Protein AF-A0A328S866-F1 (afdb_monomer_lite)

Sequence (93 aa):
MAPYEDFKELYHQRWSVETEFDRLKNIHEIENFSGRKKICIEQDFYAKILTYNMTMALKQDGERFMTRLISKNKTRRYQINTSTALSLFKDIL

Radius of gyration: 17.66 Å; chains: 1; bounding box: 32×43×47 Å

Foldseek 3Di:
DPDPVVVVVVVVVVVVVVVVVCCCCPLLVLVDFPDDDPVSNVVSNVVSVVLLVVLVVVQVVVQVVCCVVVVPDDPDRDGDDSSVSSVVSVVVD

Structure (mmCIF, N/CA/C/O backbone):
data_AF-A0A328S866-F1
#
_entry.id   AF-A0A328S866-F1
#
loop_
_atom_site.group_PDB
_atom_site.id
_atom_site.type_symbol
_atom_site.label_atom_id
_atom_site.label_alt_id
_atom_site.label_comp_id
_atom_site.label_asym_id
_atom_site.label_entity_id
_atom_site.label_seq_id
_atom_site.pdbx_PDB_ins_code
_atom_site.Cartn_x
_atom_site.Cartn_y
_atom_site.Cartn_z
_atom_site.occupancy
_atom_site.B_iso_or_equiv
_atom_site.auth_seq_id
_atom_site.auth_comp_id
_atom_site.auth_asym_id
_atom_site.auth_atom_id
_atom_site.pdbx_PDB_model_num
ATOM 1 N N . MET A 1 1 ? -12.653 -27.551 -23.811 1.00 55.00 1 MET A N 1
ATOM 2 C CA . MET A 1 1 ? -11.720 -27.746 -22.682 1.00 55.00 1 MET A CA 1
ATOM 3 C C . MET A 1 1 ? -10.912 -26.468 -22.600 1.00 55.00 1 MET A C 1
ATOM 5 O O . MET A 1 1 ? -10.233 -26.181 -23.575 1.00 55.00 1 MET A O 1
ATOM 9 N N . ALA A 1 2 ? -11.107 -25.640 -21.568 1.00 58.66 2 ALA A N 1
ATOM 10 C CA . ALA A 1 2 ? -10.363 -24.383 -21.458 1.00 58.66 2 ALA A CA 1
ATOM 11 C C . ALA A 1 2 ? -8.860 -24.727 -21.428 1.00 58.66 2 ALA A C 1
ATOM 13 O O . ALA A 1 2 ? -8.454 -25.533 -20.582 1.00 58.66 2 ALA A O 1
ATOM 14 N N . PRO A 1 3 ? -8.075 -24.277 -22.421 1.00 82.00 3 PRO A N 1
ATOM 15 C CA . PRO A 1 3 ? -6.689 -24.681 -22.567 1.00 82.00 3 PRO A CA 1
ATOM 16 C C . PRO A 1 3 ? -5.891 -24.187 -21.360 1.00 82.00 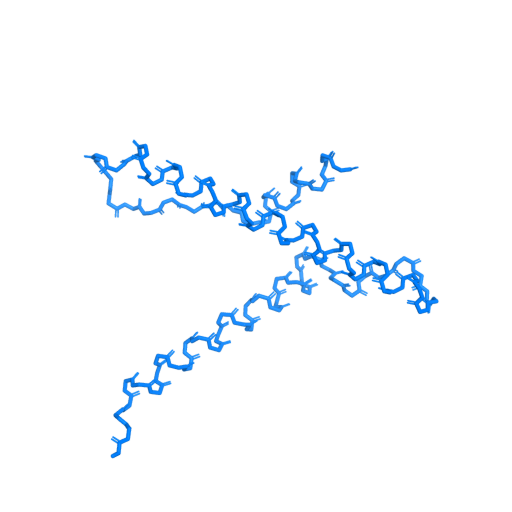3 PRO A C 1
ATOM 18 O O . PRO A 1 3 ? -6.113 -23.098 -20.849 1.00 82.00 3 PRO A O 1
ATOM 21 N N . TYR A 1 4 ? -4.969 -25.019 -20.889 1.00 82.12 4 TYR A N 1
ATOM 22 C CA . TYR A 1 4 ? -4.098 -24.793 -19.731 1.00 82.12 4 TYR A CA 1
ATOM 23 C C . TYR A 1 4 ? -3.532 -23.360 -19.600 1.00 82.12 4 TYR A C 1
ATOM 25 O O . TYR A 1 4 ? -3.402 -22.854 -18.484 1.00 82.12 4 TYR A O 1
ATOM 33 N N . GLU A 1 5 ? -3.242 -22.694 -20.720 1.00 84.94 5 GLU A N 1
ATOM 34 C CA . GLU A 1 5 ? -2.739 -21.316 -20.741 1.00 84.94 5 GLU A CA 1
ATOM 35 C C . GLU A 1 5 ? -3.740 -20.289 -20.180 1.00 84.94 5 GLU A C 1
ATOM 37 O O . GLU A 1 5 ? -3.331 -19.412 -19.420 1.00 84.94 5 GLU A O 1
ATOM 42 N N . ASP A 1 6 ? -5.045 -20.445 -20.428 1.00 86.00 6 ASP A N 1
ATOM 43 C CA . ASP A 1 6 ? -6.073 -19.534 -19.900 1.00 86.00 6 ASP A CA 1
ATOM 44 C C . ASP A 1 6 ? -6.134 -19.614 -18.364 1.00 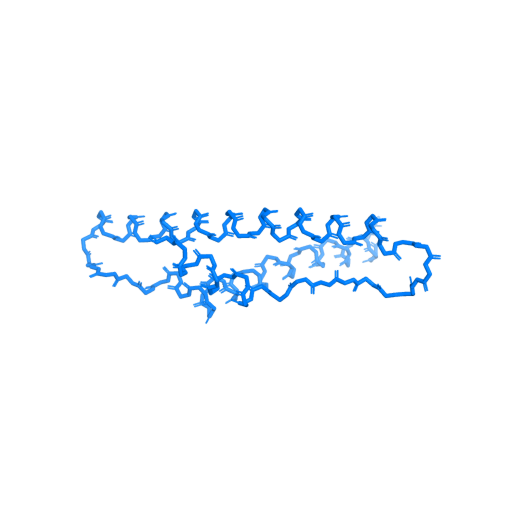86.00 6 ASP A C 1
ATOM 46 O O . ASP A 1 6 ? -6.221 -18.605 -17.662 1.00 86.00 6 ASP A O 1
ATOM 50 N N . PHE A 1 7 ? -6.023 -20.826 -17.809 1.00 87.75 7 PHE A N 1
ATOM 51 C CA . PHE A 1 7 ? -5.981 -21.026 -16.357 1.00 87.75 7 PHE A CA 1
ATOM 52 C C . PHE A 1 7 ? -4.705 -20.476 -15.726 1.00 87.75 7 PHE A C 1
ATOM 54 O O . PHE A 1 7 ? -4.741 -19.966 -14.606 1.00 87.75 7 PHE A O 1
ATOM 61 N N . LYS A 1 8 ? -3.578 -20.569 -16.432 1.00 87.00 8 LYS A N 1
ATOM 62 C CA . LYS A 1 8 ? -2.298 -20.030 -15.975 1.00 87.00 8 LYS A CA 1
ATOM 63 C C . LYS A 1 8 ? -2.333 -18.506 -15.901 1.00 87.00 8 LYS A C 1
ATOM 65 O O . LYS A 1 8 ? -1.873 -17.944 -14.907 1.00 87.00 8 LYS A O 1
ATOM 70 N N . GLU A 1 9 ? -2.909 -17.845 -16.903 1.00 87.62 9 GLU A N 1
ATOM 71 C CA . GLU A 1 9 ? -3.076 -16.390 -16.900 1.00 87.62 9 GLU A CA 1
ATOM 72 C C . GLU A 1 9 ? -4.023 -15.934 -15.782 1.00 87.62 9 GLU A C 1
ATOM 74 O O . GLU A 1 9 ? -3.678 -15.045 -14.999 1.00 87.62 9 GLU A O 1
ATOM 79 N N . LEU A 1 10 ? -5.168 -16.605 -15.622 1.00 87.00 10 LEU A N 1
ATOM 80 C CA . LEU A 1 10 ? -6.107 -16.330 -14.529 1.00 87.00 10 LEU A CA 1
ATOM 81 C C . LEU A 1 10 ? -5.463 -16.521 -13.148 1.00 87.00 10 LEU A C 1
ATOM 83 O O . LEU A 1 10 ? -5.635 -15.690 -12.255 1.00 87.00 10 LEU A O 1
ATOM 87 N N . TYR A 1 11 ? -4.678 -17.585 -12.963 1.00 86.38 11 TYR A N 1
ATOM 88 C CA . TYR A 1 11 ? -3.964 -17.817 -11.709 1.00 86.38 11 TYR A CA 1
ATOM 89 C C . TYR A 1 11 ? -2.904 -16.740 -11.441 1.00 86.38 11 TYR A C 1
ATOM 91 O O . TYR A 1 11 ? -2.709 -16.331 -10.295 1.00 86.38 11 TYR A O 1
ATOM 99 N N . HIS A 1 12 ? -2.251 -16.228 -12.487 1.00 86.75 12 HIS A N 1
ATOM 100 C CA . HIS A 1 12 ? -1.281 -15.146 -12.351 1.00 86.75 12 HIS A CA 1
ATOM 101 C C . HIS A 1 12 ? -1.921 -13.848 -11.831 1.00 86.75 12 HIS A C 1
ATOM 103 O O . HIS A 1 12 ? -1.325 -13.172 -10.995 1.00 86.75 12 HIS A O 1
ATOM 109 N N . GLN A 1 13 ? -3.157 -13.531 -12.233 1.00 86.62 13 GLN A N 1
ATOM 110 C CA . GLN A 1 13 ? -3.884 -12.367 -11.700 1.00 86.62 13 GLN A CA 1
ATOM 111 C C . GLN A 1 13 ? -4.164 -12.491 -10.193 1.00 86.62 13 GLN A C 1
ATOM 113 O O . GLN A 1 13 ? -4.117 -11.500 -9.462 1.00 86.62 13 GLN A O 1
ATOM 118 N N . ARG A 1 14 ? -4.399 -13.715 -9.702 1.00 89.38 14 ARG A N 1
ATOM 119 C CA . ARG A 1 14 ? -4.595 -13.996 -8.271 1.00 89.38 14 ARG A CA 1
ATOM 120 C C . ARG A 1 14 ? -3.340 -13.698 -7.449 1.00 89.38 14 ARG A C 1
ATOM 122 O O . ARG A 1 14 ? -3.445 -13.168 -6.348 1.00 89.38 14 ARG A O 1
ATOM 129 N N . TRP A 1 15 ? -2.163 -14.007 -7.992 1.00 89.56 15 TRP A N 1
ATOM 130 C CA . TRP A 1 15 ? -0.885 -13.762 -7.319 1.00 89.56 15 TRP A CA 1
ATOM 131 C C . TRP A 1 15 ? -0.669 -12.278 -7.023 1.00 89.56 15 TRP A C 1
ATOM 133 O O . TRP A 1 15 ? -0.213 -11.924 -5.939 1.00 89.56 15 TRP A O 1
ATOM 143 N N . SER A 1 16 ? -1.059 -11.397 -7.952 1.00 84.19 16 SER A N 1
ATOM 144 C CA . SER A 1 16 ? -0.983 -9.951 -7.731 1.00 84.19 16 SER A CA 1
ATOM 145 C C . SER A 1 16 ? -1.759 -9.531 -6.479 1.00 84.19 16 SER A C 1
ATOM 147 O O . SER A 1 16 ? -1.245 -8.757 -5.676 1.00 84.19 16 SER A O 1
ATOM 149 N N . VAL A 1 17 ? -2.945 -10.103 -6.256 1.00 88.12 17 VAL A N 1
ATOM 150 C CA . VAL A 1 17 ? -3.761 -9.836 -5.061 1.00 88.12 17 VAL A CA 1
ATOM 151 C C . VAL A 1 17 ? -3.042 -10.280 -3.785 1.00 88.12 17 VAL A C 1
ATOM 153 O O . VAL A 1 17 ? -2.978 -9.514 -2.826 1.00 88.12 17 VAL A O 1
ATOM 156 N N . GLU A 1 18 ? -2.456 -11.480 -3.771 1.00 89.88 18 GLU A N 1
ATOM 157 C CA . GLU A 1 18 ? -1.697 -11.980 -2.614 1.00 89.88 18 GLU A CA 1
ATOM 158 C C . GLU A 1 18 ? -0.505 -11.082 -2.282 1.00 89.88 18 GLU A C 1
ATOM 160 O O . GLU A 1 18 ? -0.319 -10.701 -1.126 1.00 89.88 18 GLU A O 1
ATOM 165 N N . THR A 1 19 ? 0.269 -10.686 -3.295 1.00 89.12 19 THR A N 1
ATOM 166 C CA . THR A 1 19 ? 1.428 -9.811 -3.092 1.00 89.12 19 THR A CA 1
ATOM 167 C C . THR A 1 19 ? 1.044 -8.419 -2.601 1.00 89.12 19 THR A C 1
ATOM 169 O O . THR A 1 19 ? 1.807 -7.810 -1.853 1.00 89.12 19 THR A O 1
ATOM 172 N N . GLU A 1 20 ? -0.132 -7.904 -2.970 1.00 88.94 20 GLU A N 1
ATOM 173 C CA . GLU A 1 20 ? -0.595 -6.618 -2.445 1.00 88.94 20 GLU A CA 1
ATOM 174 C C . GLU A 1 20 ? -1.123 -6.728 -1.014 1.00 88.94 20 GLU A C 1
ATOM 176 O O . GLU A 1 20 ? -0.854 -5.844 -0.201 1.00 88.94 20 GLU A O 1
ATOM 181 N N . PHE A 1 21 ? -1.788 -7.829 -0.650 1.00 91.06 21 PHE A N 1
ATOM 182 C CA . PHE A 1 21 ? -2.130 -8.078 0.753 1.00 91.06 21 PHE A CA 1
ATOM 183 C C . PHE A 1 21 ? -0.887 -8.216 1.633 1.00 91.06 21 PHE A C 1
ATOM 185 O O . PHE A 1 21 ? -0.863 -7.659 2.730 1.00 91.06 21 PHE A O 1
ATOM 192 N N . ASP A 1 22 ? 0.150 -8.899 1.147 1.00 91.25 22 ASP A N 1
ATOM 193 C CA . ASP A 1 22 ? 1.442 -8.986 1.830 1.00 91.25 22 ASP A CA 1
ATOM 194 C C . ASP A 1 22 ? 2.036 -7.591 2.079 1.00 91.25 22 ASP A C 1
ATOM 196 O O . ASP A 1 22 ? 2.388 -7.254 3.208 1.00 91.25 22 ASP A O 1
ATOM 200 N N . ARG A 1 23 ? 2.034 -6.716 1.067 1.00 88.56 23 ARG A N 1
ATOM 201 C CA . ARG A 1 23 ? 2.496 -5.325 1.209 1.00 88.56 23 ARG A CA 1
ATOM 202 C C . ARG A 1 23 ? 1.657 -4.522 2.199 1.00 88.56 23 ARG A C 1
ATOM 204 O O . ARG A 1 23 ? 2.220 -3.823 3.041 1.00 88.56 23 ARG A O 1
ATOM 211 N N . LEU A 1 24 ? 0.329 -4.609 2.125 1.00 91.62 24 LEU A N 1
ATOM 212 C CA . LEU A 1 24 ? -0.562 -3.893 3.042 1.00 91.62 24 LEU A CA 1
ATOM 213 C C . LEU A 1 24 ? -0.342 -4.321 4.497 1.00 91.62 24 LEU A C 1
ATOM 215 O O . LEU A 1 24 ? -0.370 -3.477 5.391 1.00 91.62 24 LEU A O 1
ATOM 219 N N . LYS A 1 25 ? -0.090 -5.609 4.739 1.00 92.38 25 LYS A N 1
ATOM 220 C CA . LYS A 1 25 ? 0.148 -6.133 6.087 1.00 92.38 25 LYS A CA 1
ATOM 221 C C . LYS A 1 25 ? 1.562 -5.865 6.587 1.00 92.38 25 LYS A C 1
ATOM 223 O O . LYS A 1 25 ? 1.709 -5.384 7.701 1.00 92.38 25 LYS A O 1
ATOM 228 N N . ASN A 1 26 ? 2.581 -6.126 5.772 1.00 89.94 26 ASN A N 1
ATOM 229 C CA . ASN A 1 26 ? 3.972 -6.162 6.230 1.00 89.94 26 ASN A CA 1
ATOM 230 C C . ASN A 1 26 ? 4.746 -4.862 5.984 1.00 89.94 26 ASN A C 1
ATOM 232 O O . ASN A 1 26 ? 5.682 -4.56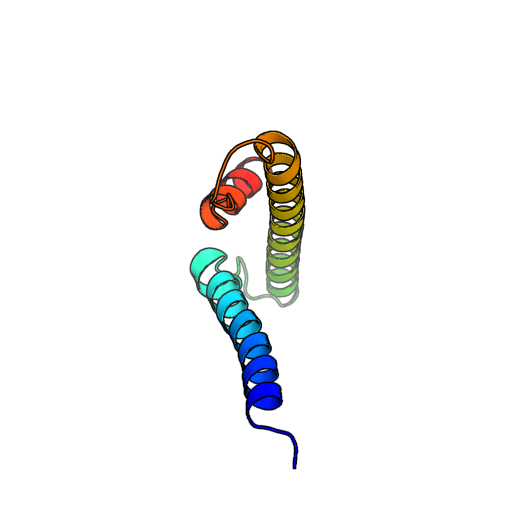8 6.717 1.00 89.94 26 ASN A O 1
ATOM 236 N N . ILE A 1 27 ? 4.375 -4.071 4.974 1.00 84.88 27 ILE A N 1
ATOM 237 C CA . ILE A 1 27 ? 5.014 -2.770 4.699 1.00 84.88 27 ILE A CA 1
ATOM 238 C C . ILE A 1 27 ? 4.159 -1.631 5.251 1.00 84.88 27 ILE A C 1
ATOM 240 O O . ILE A 1 27 ? 4.678 -0.673 5.820 1.00 84.88 27 ILE A O 1
ATOM 244 N N . HIS A 1 28 ? 2.840 -1.712 5.061 1.00 85.94 28 HIS A N 1
ATOM 245 C CA . HIS A 1 28 ? 1.925 -0.646 5.473 1.00 85.94 28 HIS A CA 1
ATOM 246 C C . HIS A 1 28 ? 1.316 -0.855 6.858 1.00 85.94 28 HIS A C 1
ATOM 248 O O . HIS A 1 28 ? 0.643 0.045 7.362 1.00 85.94 28 HIS A O 1
ATOM 254 N N . GLU A 1 29 ? 1.563 -2.022 7.459 1.00 91.12 29 GLU A N 1
ATOM 255 C CA . GLU A 1 29 ? 1.083 -2.404 8.787 1.00 91.12 29 GLU A CA 1
ATOM 256 C C . GLU A 1 29 ? -0.396 -2.075 8.974 1.00 91.12 29 GLU A C 1
ATOM 258 O O . GLU A 1 29 ? -0.786 -1.452 9.961 1.00 91.12 29 GLU A O 1
ATOM 263 N N . ILE A 1 30 ? -1.243 -2.425 8.001 1.00 93.81 30 ILE A N 1
ATOM 264 C CA . ILE A 1 30 ? -2.644 -1.979 7.976 1.00 93.81 30 ILE A CA 1
ATOM 265 C C . ILE A 1 30 ? -3.427 -2.352 9.246 1.00 93.81 30 ILE A C 1
ATOM 267 O O . ILE A 1 30 ? -4.344 -1.638 9.638 1.00 93.81 30 ILE A O 1
ATOM 271 N N . GLU A 1 31 ? -2.984 -3.398 9.941 1.00 94.44 31 GLU A N 1
ATOM 272 C CA . GLU A 1 31 ? -3.567 -3.945 11.169 1.00 94.44 31 GLU A CA 1
ATOM 273 C C . GLU A 1 31 ? -3.030 -3.286 12.465 1.00 94.44 31 GLU A C 1
ATOM 275 O O . GLU A 1 31 ? -3.497 -3.594 13.560 1.00 94.44 31 GLU A O 1
ATOM 280 N N . ASN A 1 32 ? -2.063 -2.363 12.369 1.00 94.44 32 ASN A N 1
ATOM 281 C CA . ASN A 1 32 ? -1.487 -1.638 13.509 1.00 94.44 32 ASN A CA 1
ATOM 282 C C . ASN A 1 32 ? -2.366 -0.435 13.913 1.00 94.44 32 ASN A C 1
ATOM 284 O O . ASN A 1 32 ? -2.184 0.675 13.405 1.00 94.44 32 ASN A O 1
ATOM 288 N N . PHE A 1 33 ? -3.370 -0.669 14.759 1.00 96.44 33 PHE A N 1
ATOM 289 C CA . PHE A 1 33 ? -4.363 0.338 15.153 1.00 96.44 33 PHE A CA 1
ATOM 290 C C . PHE A 1 33 ? -3.946 1.141 16.393 1.00 96.44 33 PHE A C 1
ATOM 292 O O . PHE A 1 33 ? -3.465 0.592 17.383 1.00 96.44 33 PHE A O 1
ATOM 299 N N . SER A 1 34 ? -4.236 2.439 16.374 1.00 95.62 34 SER A N 1
ATOM 300 C CA . SER A 1 34 ? -4.034 3.393 17.471 1.00 95.62 34 SER A CA 1
ATOM 301 C C . SER A 1 34 ? -4.998 3.184 18.646 1.00 95.62 34 SER A C 1
ATOM 303 O O . SER A 1 34 ? -4.733 3.625 19.765 1.00 95.62 34 SER A O 1
ATOM 305 N N . GLY A 1 35 ? -6.123 2.496 18.423 1.00 95.81 35 GLY A N 1
ATOM 306 C CA . GLY A 1 35 ? -7.145 2.278 19.440 1.00 95.81 35 GLY A CA 1
ATOM 307 C C . GLY A 1 35 ? -8.027 1.062 19.174 1.00 95.81 35 GLY A C 1
ATOM 308 O O . GLY A 1 35 ? -8.107 0.543 18.068 1.00 95.81 35 GLY A O 1
ATOM 309 N N . ARG A 1 36 ? -8.728 0.610 20.220 1.00 96.06 36 ARG A N 1
ATOM 310 C CA . ARG A 1 36 ? -9.604 -0.580 20.172 1.00 96.06 36 ARG A CA 1
ATOM 311 C C . ARG A 1 36 ? -11.068 -0.263 19.880 1.00 96.06 36 ARG A C 1
ATOM 313 O O . ARG A 1 36 ? -11.863 -1.172 19.658 1.00 96.06 36 ARG A O 1
ATOM 320 N N . LYS A 1 37 ? -11.460 1.015 19.935 1.00 98.12 37 LYS A N 1
ATOM 321 C CA . LYS A 1 37 ? -12.827 1.418 19.590 1.00 98.12 37 LYS A CA 1
ATOM 322 C C . LYS A 1 37 ? -13.032 1.208 18.095 1.00 98.12 37 LYS A C 1
ATOM 324 O O . LYS A 1 37 ? -12.151 1.550 17.312 1.00 98.12 37 LYS A O 1
ATOM 329 N N . LYS A 1 38 ? -14.225 0.744 17.714 1.00 98.00 38 LYS A N 1
ATOM 330 C CA . LYS A 1 38 ? -14.617 0.544 16.311 1.00 98.00 38 LYS A CA 1
ATOM 331 C C . LYS A 1 38 ? -14.249 1.743 15.427 1.00 98.00 38 LYS A C 1
ATOM 333 O O . LYS A 1 38 ? -13.623 1.558 14.396 1.00 98.00 38 LYS A O 1
ATOM 338 N N . ILE A 1 39 ? -14.560 2.960 15.878 1.00 98.00 39 ILE A N 1
ATOM 339 C CA . ILE A 1 39 ? -14.273 4.176 15.109 1.00 98.00 39 ILE A CA 1
ATOM 340 C C . ILE A 1 39 ? -12.775 4.430 14.901 1.00 98.00 39 ILE A C 1
ATOM 342 O O . ILE A 1 39 ? -12.393 4.846 13.817 1.00 98.00 39 ILE A O 1
ATOM 346 N N . CYS A 1 40 ? -11.923 4.134 15.890 1.00 97.50 40 CYS A N 1
ATOM 347 C CA . CYS A 1 40 ? -10.471 4.268 15.742 1.00 97.50 40 CYS A CA 1
ATOM 348 C C . CYS A 1 40 ? -9.941 3.265 14.710 1.00 97.50 40 CYS A C 1
ATOM 350 O O . CYS A 1 40 ? -9.175 3.635 13.831 1.00 97.50 40 CYS A O 1
ATOM 352 N N . ILE A 1 41 ? -10.413 2.015 14.778 1.00 97.81 41 ILE A N 1
ATOM 353 C CA . ILE A 1 41 ? -10.039 0.956 13.831 1.00 97.81 41 ILE A CA 1
ATOM 354 C C . ILE A 1 41 ? -10.446 1.343 12.404 1.00 97.81 41 ILE A C 1
ATOM 356 O O . ILE A 1 41 ? -9.641 1.240 11.483 1.00 97.81 41 ILE A O 1
ATOM 360 N N . GLU A 1 42 ? -11.683 1.811 12.217 1.00 97.75 42 GLU A N 1
ATOM 361 C CA . GLU A 1 42 ? -12.181 2.246 10.909 1.00 97.75 42 GLU A CA 1
ATOM 362 C C . GLU A 1 42 ? -11.382 3.440 10.375 1.00 97.75 42 GLU A C 1
ATOM 364 O O . GLU A 1 42 ? -10.951 3.418 9.224 1.00 97.75 42 GLU A O 1
ATOM 369 N N . GLN A 1 43 ? -11.131 4.456 11.206 1.00 96.75 43 GLN A N 1
ATOM 370 C CA . GLN A 1 43 ? -10.347 5.631 10.819 1.00 96.75 43 GLN A CA 1
ATOM 371 C C . GLN A 1 43 ? -8.929 5.257 10.385 1.00 96.75 43 GLN A C 1
ATOM 373 O O . GLN A 1 43 ? -8.508 5.647 9.297 1.00 96.75 43 GLN A O 1
ATOM 378 N N . ASP A 1 44 ? -8.222 4.460 11.185 1.00 96.00 44 ASP A N 1
ATOM 379 C CA . ASP A 1 44 ? -6.857 4.031 10.883 1.00 96.00 44 ASP A CA 1
ATOM 380 C C . ASP A 1 44 ? -6.799 3.178 9.613 1.00 96.00 44 ASP A C 1
ATOM 382 O O . ASP A 1 44 ? -5.918 3.364 8.771 1.00 96.00 44 ASP A O 1
ATOM 386 N N . PHE A 1 45 ? -7.758 2.264 9.442 1.00 95.69 45 PHE A N 1
ATOM 387 C CA . PHE A 1 45 ? -7.856 1.436 8.245 1.00 95.69 45 PHE A CA 1
ATOM 388 C C . PHE A 1 45 ? -8.054 2.295 6.990 1.00 95.69 45 PHE A C 1
ATOM 390 O O . PHE A 1 45 ? -7.284 2.185 6.032 1.00 95.69 45 PHE A O 1
ATOM 397 N N . TYR A 1 46 ? -9.054 3.182 6.992 1.00 96.06 46 TYR A N 1
ATOM 398 C CA . TYR A 1 46 ? -9.356 4.014 5.829 1.00 96.06 46 TYR A CA 1
ATOM 399 C C . TYR A 1 46 ? -8.247 5.023 5.530 1.00 96.06 46 TYR A C 1
ATOM 401 O O . TYR A 1 46 ? -7.919 5.212 4.359 1.00 96.06 46 TYR A O 1
ATOM 409 N N . ALA A 1 47 ? -7.628 5.622 6.552 1.00 93.25 47 ALA A N 1
ATOM 410 C CA . ALA A 1 47 ? -6.486 6.513 6.372 1.00 93.25 47 ALA A CA 1
ATOM 411 C C . ALA A 1 47 ? -5.325 5.782 5.683 1.00 93.25 47 ALA A C 1
ATOM 413 O O . ALA A 1 47 ? -4.813 6.250 4.667 1.00 93.25 47 ALA A O 1
ATOM 414 N N . LYS A 1 48 ? -4.970 4.580 6.155 1.00 92.56 48 LYS A N 1
ATOM 415 C CA . LYS A 1 48 ? -3.904 3.778 5.542 1.00 92.56 48 LYS A CA 1
ATOM 416 C C . LYS A 1 48 ? -4.222 3.396 4.098 1.00 92.56 48 LYS A C 1
ATOM 418 O O . LYS A 1 48 ? -3.351 3.556 3.241 1.00 92.56 48 LYS A O 1
ATOM 423 N N . ILE A 1 49 ? -5.442 2.945 3.803 1.00 94.25 49 ILE A N 1
ATOM 424 C CA . ILE A 1 49 ? -5.864 2.629 2.427 1.00 94.25 49 ILE A CA 1
ATOM 425 C C . ILE A 1 49 ? -5.781 3.862 1.524 1.00 94.25 49 ILE A C 1
ATOM 427 O O . ILE A 1 49 ? -5.270 3.773 0.407 1.00 94.25 49 ILE A O 1
ATOM 431 N N . LEU A 1 50 ? -6.235 5.019 2.004 1.00 93.25 50 LEU A N 1
ATOM 432 C CA . LEU A 1 50 ? -6.198 6.266 1.250 1.00 93.25 50 LEU A CA 1
ATOM 433 C C . LEU A 1 50 ? -4.759 6.672 0.903 1.00 93.25 50 LEU A C 1
ATOM 435 O O . LEU A 1 50 ? -4.448 6.875 -0.271 1.00 93.25 50 LEU A O 1
ATO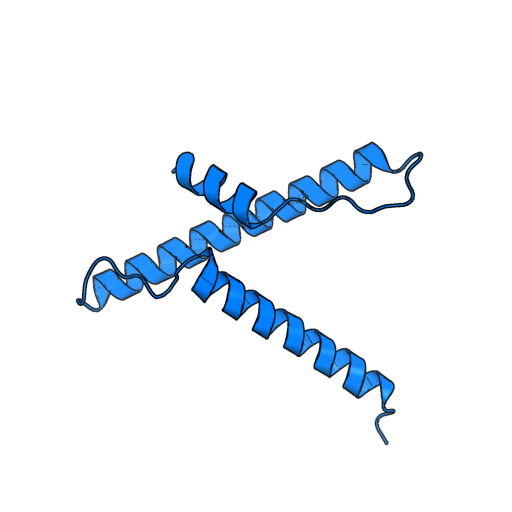M 439 N N . THR A 1 51 ? -3.870 6.711 1.898 1.00 92.12 51 THR A N 1
ATOM 440 C CA . THR A 1 51 ? -2.440 7.016 1.726 1.00 92.12 51 THR A CA 1
ATOM 441 C C . THR A 1 51 ? -1.772 6.050 0.746 1.00 92.12 51 THR A C 1
ATOM 443 O O . THR A 1 51 ? -1.004 6.471 -0.123 1.00 92.12 51 THR A O 1
ATOM 446 N N . TYR A 1 52 ? -2.084 4.754 0.841 1.00 92.19 52 TYR A N 1
ATOM 447 C CA . TYR A 1 52 ? -1.553 3.743 -0.071 1.00 92.19 52 TYR A CA 1
ATOM 448 C C . TYR A 1 52 ? -2.028 3.983 -1.512 1.00 92.19 52 TYR A C 1
ATOM 450 O O . TYR A 1 52 ? -1.204 4.060 -2.425 1.00 92.19 52 TYR A O 1
ATOM 458 N N . ASN A 1 53 ? -3.332 4.194 -1.717 1.00 92.38 53 ASN A N 1
ATOM 459 C CA . ASN A 1 53 ? -3.910 4.436 -3.040 1.00 92.38 53 ASN A CA 1
ATOM 460 C C . ASN A 1 53 ? -3.347 5.704 -3.697 1.00 92.38 53 ASN A C 1
ATOM 462 O O . ASN A 1 53 ? -2.983 5.674 -4.873 1.00 92.38 53 ASN A O 1
ATOM 466 N N . MET A 1 54 ? -3.218 6.799 -2.941 1.00 93.75 54 MET A N 1
ATOM 467 C CA . MET A 1 54 ? -2.599 8.037 -3.432 1.00 93.75 54 MET A CA 1
ATOM 468 C C . MET A 1 54 ? -1.143 7.809 -3.844 1.00 93.75 54 MET A C 1
ATOM 470 O O . MET A 1 54 ? -0.735 8.203 -4.937 1.00 93.75 54 MET A O 1
ATOM 474 N N . THR A 1 55 ? -0.372 7.107 -3.010 1.00 92.94 55 THR A N 1
ATOM 475 C CA . THR A 1 55 ? 1.025 6.780 -3.322 1.00 92.94 55 THR A CA 1
ATOM 476 C C . THR A 1 55 ? 1.133 5.925 -4.585 1.00 92.94 55 THR A C 1
ATOM 478 O O . THR A 1 55 ? 2.011 6.159 -5.417 1.00 92.94 55 THR A O 1
ATOM 481 N N . MET A 1 56 ? 0.241 4.946 -4.766 1.00 92.00 56 MET A N 1
ATOM 482 C CA . MET A 1 56 ? 0.241 4.084 -5.951 1.00 92.00 56 MET A CA 1
ATOM 483 C C . MET A 1 56 ? -0.113 4.858 -7.222 1.00 92.00 56 MET A C 1
ATOM 485 O O . MET A 1 56 ? 0.524 4.640 -8.255 1.00 92.00 56 MET A O 1
ATOM 489 N N . ALA A 1 57 ? -1.059 5.797 -7.144 1.00 93.38 57 ALA A N 1
ATOM 490 C CA . ALA A 1 57 ? -1.392 6.685 -8.255 1.00 93.38 57 ALA A CA 1
ATOM 491 C C . ALA A 1 57 ? -0.185 7.550 -8.664 1.00 93.38 57 ALA A C 1
ATOM 493 O O . ALA A 1 57 ? 0.220 7.530 -9.828 1.00 93.38 57 ALA A O 1
ATOM 494 N N . LEU A 1 58 ? 0.464 8.210 -7.697 1.00 92.69 58 LEU A N 1
ATOM 495 C CA . LEU A 1 58 ? 1.666 9.022 -7.935 1.00 92.69 58 LEU A CA 1
ATOM 496 C C . LEU A 1 58 ? 2.818 8.196 -8.513 1.00 92.69 58 LEU A C 1
ATOM 498 O O . LEU A 1 58 ? 3.482 8.616 -9.462 1.00 92.69 58 LEU A O 1
ATOM 502 N N . LYS A 1 59 ? 3.036 6.989 -7.979 1.00 92.56 59 LYS A N 1
ATOM 503 C CA . LYS A 1 59 ? 4.010 6.035 -8.514 1.00 92.56 59 LYS A CA 1
ATOM 504 C C . LYS A 1 59 ? 3.716 5.717 -9.979 1.00 92.56 59 LYS A C 1
ATOM 506 O O . LYS A 1 59 ? 4.629 5.740 -10.803 1.00 92.56 59 LYS A O 1
ATOM 511 N N . GLN A 1 60 ? 2.462 5.413 -10.308 1.00 91.88 60 GLN A N 1
ATOM 512 C CA . GLN A 1 60 ? 2.067 5.063 -11.668 1.00 91.88 60 GLN A CA 1
ATOM 513 C C . GLN A 1 60 ? 2.287 6.235 -12.636 1.00 91.88 60 GLN A C 1
ATOM 515 O O . GLN A 1 60 ? 2.783 6.032 -13.746 1.00 91.88 60 GLN A O 1
ATOM 520 N N . ASP A 1 61 ? 1.971 7.457 -12.212 1.00 91.88 61 ASP A N 1
ATOM 521 C CA . ASP A 1 61 ? 2.209 8.668 -12.998 1.00 91.88 61 ASP A CA 1
ATOM 522 C C . ASP A 1 61 ? 3.699 8.952 -13.198 1.00 91.88 61 ASP A C 1
ATOM 524 O O . ASP A 1 61 ? 4.127 9.201 -14.328 1.00 91.88 61 ASP A O 1
ATOM 528 N N . GLY A 1 62 ? 4.509 8.815 -12.146 1.00 90.12 62 GLY A N 1
ATOM 529 C CA . GLY A 1 62 ? 5.963 8.938 -12.227 1.00 90.12 62 GLY A CA 1
ATOM 530 C C . GLY A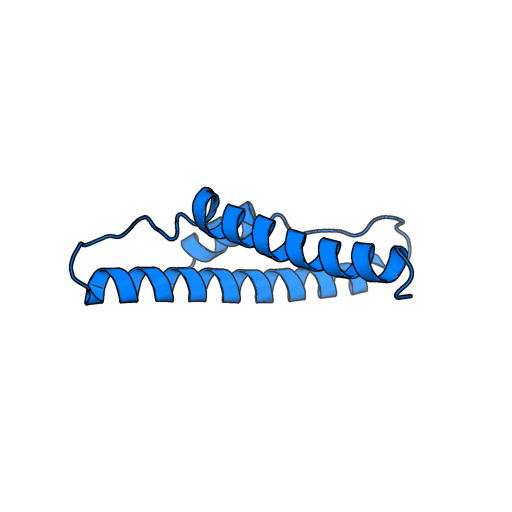 1 62 ? 6.587 7.907 -13.170 1.00 90.12 62 GLY A C 1
ATOM 531 O O . GLY A 1 62 ? 7.402 8.249 -14.026 1.00 90.12 62 GLY A O 1
ATOM 532 N N . GLU A 1 63 ? 6.165 6.644 -13.089 1.00 90.31 63 GLU A N 1
A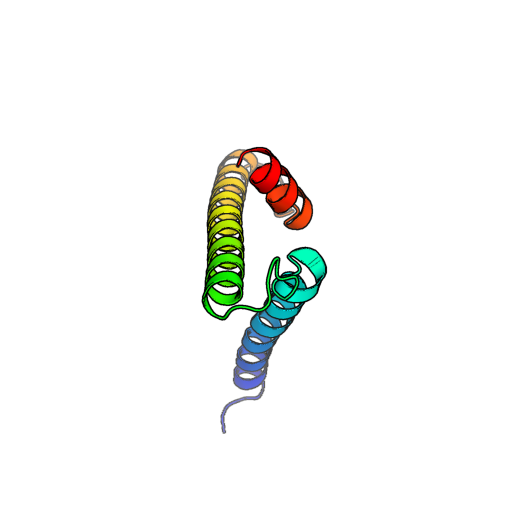TOM 533 C CA . GLU A 1 63 ? 6.638 5.585 -13.989 1.00 90.31 63 GLU A CA 1
ATOM 534 C C . GLU A 1 63 ? 6.227 5.840 -15.449 1.00 90.31 63 GLU A C 1
ATOM 536 O O . GLU A 1 63 ? 7.031 5.627 -16.365 1.00 90.31 63 GLU A O 1
ATOM 541 N N . ARG A 1 64 ? 5.007 6.348 -15.688 1.00 88.25 64 ARG A N 1
ATOM 542 C CA . ARG A 1 64 ? 4.550 6.770 -17.025 1.00 88.25 64 ARG A CA 1
ATOM 543 C C . ARG A 1 64 ? 5.393 7.922 -17.568 1.00 88.25 64 ARG A C 1
ATOM 545 O O . ARG A 1 64 ? 5.813 7.873 -18.725 1.00 88.25 64 ARG A O 1
ATOM 552 N N . PHE A 1 65 ? 5.657 8.935 -16.747 1.00 87.62 65 PHE A N 1
ATOM 553 C CA . PHE A 1 65 ? 6.485 10.085 -17.104 1.00 87.62 65 PHE A CA 1
ATOM 554 C C . PHE A 1 65 ? 7.915 9.663 -17.470 1.00 87.62 65 PHE A C 1
ATOM 556 O O . PHE A 1 65 ? 8.403 10.000 -18.550 1.00 87.62 65 PHE A O 1
ATOM 563 N N . MET A 1 66 ? 8.543 8.830 -16.636 1.00 84.31 66 MET A N 1
ATOM 564 C CA . MET A 1 66 ? 9.887 8.293 -16.876 1.00 84.31 66 MET A CA 1
ATOM 565 C C . MET A 1 66 ? 9.955 7.448 -18.148 1.00 84.31 66 MET A C 1
ATOM 567 O O . MET A 1 66 ? 10.896 7.579 -18.931 1.00 84.31 66 MET A O 1
ATOM 571 N N . THR A 1 67 ? 8.936 6.619 -18.392 1.00 84.00 67 THR A N 1
ATOM 572 C CA . THR A 1 67 ? 8.841 5.816 -19.619 1.00 84.00 67 THR A CA 1
ATOM 573 C C . THR A 1 67 ? 8.817 6.710 -20.858 1.00 84.00 67 THR A C 1
ATOM 575 O O . THR A 1 67 ? 9.537 6.435 -21.813 1.00 84.00 67 THR A O 1
ATOM 578 N N . ARG A 1 68 ? 8.051 7.811 -20.844 1.00 81.75 68 ARG A N 1
ATOM 579 C CA . ARG A 1 68 ? 7.984 8.757 -21.972 1.00 81.75 68 ARG A CA 1
ATOM 580 C C . ARG A 1 68 ? 9.319 9.468 -22.211 1.00 81.75 68 ARG A C 1
ATOM 582 O O . ARG A 1 68 ? 9.772 9.512 -23.353 1.00 81.75 68 ARG A O 1
ATOM 589 N N . LEU A 1 69 ? 9.966 9.966 -21.153 1.00 78.25 69 LEU A N 1
ATOM 590 C CA . LEU A 1 69 ? 11.226 10.715 -21.250 1.00 78.25 69 LEU A CA 1
ATOM 591 C C . LEU A 1 69 ? 12.424 9.866 -21.698 1.00 78.25 69 LEU A C 1
ATOM 593 O O . LEU A 1 69 ? 13.269 10.341 -22.453 1.00 78.25 69 LEU A O 1
ATOM 597 N N . ILE A 1 70 ? 12.517 8.618 -21.232 1.00 73.12 70 ILE A N 1
ATOM 598 C CA . ILE A 1 70 ? 13.717 7.775 -21.400 1.00 73.12 70 ILE A CA 1
ATOM 599 C C . ILE A 1 70 ? 13.625 6.878 -22.657 1.00 73.12 70 ILE A C 1
ATOM 601 O O . ILE A 1 70 ? 14.609 6.248 -23.051 1.00 73.12 70 ILE A O 1
ATOM 605 N N . SER A 1 71 ? 12.472 6.857 -23.341 1.00 62.06 71 SER A N 1
ATOM 606 C CA . SER A 1 71 ? 12.126 5.897 -24.409 1.00 62.06 71 SER A CA 1
ATOM 607 C C . SER A 1 71 ? 13.011 5.880 -25.663 1.00 62.06 71 SER A C 1
ATOM 609 O O . SER A 1 71 ? 12.844 4.983 -26.483 1.00 62.06 71 SER A O 1
ATOM 611 N N . LYS A 1 72 ? 13.976 6.791 -25.843 1.00 59.00 72 LYS A N 1
ATOM 612 C CA . LYS A 1 72 ? 14.788 6.800 -27.073 1.00 59.00 72 LYS A CA 1
ATOM 613 C C . LYS A 1 72 ? 15.972 5.828 -27.100 1.00 59.00 72 LYS A C 1
ATOM 615 O O . LYS A 1 72 ? 16.481 5.612 -28.190 1.00 59.00 72 LYS A O 1
ATOM 620 N N . ASN A 1 73 ? 16.436 5.254 -25.978 1.00 59.19 73 ASN A N 1
ATOM 621 C CA . ASN A 1 73 ? 17.695 4.477 -26.012 1.00 59.19 73 ASN A CA 1
ATOM 622 C C . ASN A 1 73 ? 17.928 3.412 -24.915 1.00 59.19 73 ASN A C 1
ATOM 624 O O . ASN A 1 73 ? 19.073 3.010 -24.703 1.00 59.19 73 ASN A O 1
ATOM 628 N N . LYS A 1 74 ? 16.907 2.927 -24.187 1.00 63.09 74 LYS A N 1
ATOM 629 C CA . LYS A 1 74 ? 17.123 1.901 -23.140 1.00 63.09 74 LYS A CA 1
ATOM 630 C C . LYS A 1 74 ? 16.227 0.671 -23.246 1.00 63.09 74 LYS A C 1
ATOM 632 O O . LYS A 1 74 ? 15.035 0.764 -23.496 1.00 63.09 74 LYS A O 1
ATOM 637 N N . THR A 1 75 ? 16.837 -0.478 -22.950 1.00 65.12 75 THR A N 1
ATOM 638 C CA . THR A 1 75 ? 16.252 -1.828 -22.983 1.00 65.12 75 THR A CA 1
ATOM 639 C C . THR A 1 75 ? 15.474 -2.213 -21.720 1.00 65.12 75 THR A C 1
ATOM 641 O O . THR A 1 75 ? 14.859 -3.275 -21.695 1.00 65.12 75 THR A O 1
ATOM 644 N N . ARG A 1 76 ? 15.502 -1.399 -20.651 1.00 71.25 76 ARG A N 1
ATOM 645 C CA . ARG A 1 76 ? 14.908 -1.744 -19.346 1.00 71.25 76 ARG A CA 1
ATOM 646 C C . ARG A 1 76 ? 13.852 -0.740 -18.897 1.00 71.25 76 ARG A C 1
ATOM 648 O O . ARG A 1 76 ? 14.045 0.469 -19.011 1.00 71.25 76 ARG A O 1
ATOM 655 N N . ARG A 1 77 ? 12.771 -1.267 -18.315 1.00 73.69 77 ARG A N 1
ATOM 656 C CA . ARG A 1 77 ? 11.704 -0.497 -17.669 1.00 73.69 77 ARG A CA 1
ATOM 657 C C . ARG A 1 77 ? 12.151 -0.053 -16.278 1.00 73.69 77 ARG A C 1
ATOM 659 O O . ARG A 1 77 ? 12.576 -0.877 -15.473 1.00 73.69 77 ARG A O 1
ATOM 666 N N . TYR A 1 78 ? 12.025 1.239 -15.998 1.00 81.19 78 TYR A N 1
ATOM 667 C CA . TYR A 1 78 ? 12.251 1.785 -14.664 1.00 81.19 78 TYR A CA 1
ATOM 668 C C . TYR A 1 78 ? 11.012 1.580 -13.795 1.00 81.19 78 TYR A C 1
ATOM 670 O O . TYR A 1 78 ? 9.886 1.759 -14.261 1.00 81.19 78 TYR A O 1
ATOM 678 N N . GLN A 1 79 ? 11.237 1.206 -12.540 1.00 85.56 79 GLN A N 1
ATOM 679 C CA . GLN A 1 79 ? 10.194 1.047 -11.536 1.00 85.56 79 GLN A CA 1
ATOM 680 C C . GLN A 1 79 ? 10.574 1.841 -10.294 1.00 85.56 79 GLN A C 1
ATOM 682 O O . GLN A 1 79 ? 11.726 1.814 -9.858 1.00 85.56 79 GLN A O 1
ATOM 687 N N . ILE A 1 80 ? 9.606 2.560 -9.739 1.00 88.81 80 ILE A N 1
ATOM 688 C CA . ILE A 1 80 ? 9.789 3.299 -8.492 1.00 88.81 80 ILE A CA 1
ATOM 689 C C . ILE A 1 80 ? 9.656 2.311 -7.331 1.00 88.81 80 ILE A C 1
ATOM 691 O O . ILE A 1 80 ? 8.721 1.504 -7.284 1.00 88.81 80 ILE A O 1
ATOM 695 N N . ASN A 1 81 ? 10.578 2.385 -6.370 1.00 89.31 81 ASN A N 1
ATOM 696 C CA . ASN A 1 81 ? 10.492 1.588 -5.153 1.00 89.31 81 ASN A CA 1
ATOM 697 C C . ASN A 1 81 ? 9.255 2.007 -4.340 1.00 89.31 81 ASN A C 1
ATOM 699 O O . ASN A 1 81 ? 9.126 3.155 -3.920 1.00 89.31 81 ASN A O 1
ATOM 703 N N . THR A 1 82 ? 8.347 1.056 -4.122 1.00 85.75 82 THR A N 1
ATOM 704 C CA . THR A 1 82 ? 7.068 1.291 -3.438 1.00 85.75 82 THR A CA 1
ATOM 705 C C . THR A 1 82 ? 7.243 1.661 -1.967 1.00 85.75 82 THR A C 1
ATOM 707 O O . THR A 1 82 ? 6.566 2.567 -1.499 1.00 85.75 82 THR A O 1
ATOM 710 N N . SER A 1 83 ? 8.167 1.012 -1.254 1.00 85.69 83 SER A N 1
ATOM 711 C CA . SER A 1 83 ? 8.425 1.299 0.162 1.00 85.69 83 SER A CA 1
ATOM 712 C C . SER A 1 83 ? 8.973 2.716 0.342 1.00 85.69 83 SER A C 1
ATOM 714 O O . SER A 1 83 ? 8.462 3.488 1.150 1.00 85.69 83 SER A O 1
ATOM 716 N N . THR A 1 84 ? 9.930 3.113 -0.503 1.00 88.88 84 THR A N 1
ATOM 717 C CA . THR A 1 84 ? 10.482 4.475 -0.490 1.00 88.88 84 THR A CA 1
ATOM 718 C C . THR A 1 84 ? 9.423 5.527 -0.817 1.00 88.88 84 THR A C 1
ATOM 720 O O . THR A 1 84 ? 9.345 6.542 -0.132 1.00 88.88 84 THR A O 1
ATOM 723 N N . ALA A 1 85 ? 8.587 5.285 -1.832 1.00 90.69 85 ALA A N 1
ATOM 724 C CA . ALA A 1 85 ? 7.512 6.207 -2.193 1.00 90.69 85 ALA A CA 1
ATOM 725 C C . ALA A 1 85 ? 6.491 6.375 -1.056 1.00 90.69 85 ALA A C 1
ATOM 727 O O . ALA A 1 85 ? 6.074 7.494 -0.775 1.00 90.69 85 ALA A O 1
ATOM 728 N N . LEU A 1 86 ? 6.129 5.279 -0.380 1.00 86.69 86 LEU A N 1
ATOM 729 C CA . LEU A 1 86 ? 5.221 5.303 0.769 1.00 86.69 86 LEU A CA 1
ATOM 730 C C . LEU A 1 86 ? 5.819 6.055 1.959 1.00 86.69 86 LEU A C 1
ATOM 732 O O . LEU A 1 86 ? 5.109 6.841 2.578 1.00 86.69 86 LEU A O 1
ATOM 736 N N . SER A 1 87 ? 7.100 5.833 2.271 1.00 86.25 87 SER A N 1
ATOM 737 C CA . SER A 1 87 ? 7.788 6.550 3.352 1.00 86.25 87 SER A CA 1
ATOM 738 C C . SER A 1 87 ? 7.787 8.055 3.094 1.00 86.25 87 SER A C 1
ATOM 740 O O . SER A 1 87 ? 7.327 8.814 3.934 1.00 86.25 87 SER A O 1
ATOM 742 N N . LEU A 1 88 ? 8.201 8.474 1.893 1.00 89.31 88 LEU A N 1
ATOM 743 C CA . LEU A 1 88 ? 8.244 9.890 1.531 1.00 89.31 88 LEU A CA 1
ATOM 744 C C . LEU A 1 88 ? 6.853 10.535 1.563 1.00 89.31 88 LEU A C 1
ATOM 746 O O . LEU A 1 88 ? 6.707 11.674 1.984 1.00 89.31 88 LEU A O 1
ATOM 750 N N . PHE A 1 89 ? 5.827 9.816 1.106 1.00 87.19 89 PHE A N 1
ATOM 751 C CA . PHE A 1 89 ? 4.461 10.330 1.117 1.00 87.19 89 PHE A CA 1
ATOM 752 C C . PHE A 1 89 ? 3.912 10.485 2.542 1.00 87.19 89 PHE A C 1
ATOM 754 O O . PHE A 1 89 ? 3.198 11.447 2.809 1.00 87.19 89 PHE A O 1
ATOM 761 N N . LYS A 1 90 ? 4.267 9.576 3.463 1.00 81.81 90 LYS A N 1
ATOM 762 C CA . LYS A 1 90 ? 3.937 9.711 4.890 1.00 81.81 90 LYS A CA 1
ATOM 763 C C . LYS A 1 90 ? 4.619 10.923 5.526 1.00 81.81 90 LYS A C 1
ATOM 765 O O . LYS A 1 90 ? 3.975 11.576 6.325 1.00 81.81 90 LYS A O 1
ATOM 770 N N . ASP A 1 91 ? 5.859 11.241 5.152 1.00 85.56 91 ASP A N 1
ATOM 771 C CA . ASP A 1 91 ? 6.595 12.391 5.709 1.00 85.56 91 ASP A CA 1
ATOM 772 C C . ASP A 1 91 ? 6.016 13.757 5.286 1.00 85.56 91 ASP A C 1
ATOM 774 O O . ASP A 1 91 ? 6.310 14.779 5.903 1.00 85.56 91 ASP A O 1
ATOM 778 N N . ILE A 1 92 ? 5.231 13.794 4.203 1.00 81.12 92 ILE A N 1
ATOM 779 C CA . ILE A 1 92 ? 4.609 15.018 3.670 1.00 81.12 92 ILE A CA 1
ATOM 780 C C . ILE A 1 92 ? 3.257 15.317 4.344 1.00 81.12 92 ILE A C 1
ATOM 782 O O . ILE A 1 92 ? 2.807 16.465 4.309 1.00 81.12 92 ILE A O 1
ATOM 786 N N . LEU A 1 93 ? 2.605 14.302 4.918 1.00 67.94 93 LEU A N 1
ATOM 787 C CA . LEU A 1 93 ? 1.308 14.404 5.598 1.00 67.94 93 LEU A CA 1
ATOM 788 C C . LEU A 1 93 ? 1.478 14.642 7.101 1.00 67.94 93 LEU A C 1
ATOM 790 O O . LEU A 1 93 ? 0.673 15.437 7.636 1.00 67.94 93 LEU A O 1
#

Secondary structure (DSSP, 8-state):
---HHHHHHHHHHHHHHHHHHHHHHHTS-TT--S-SSHHHHHHHHHHHHHHHHHHHHHHHHHHHHHHHHHTTS-SS-----HHHHHHHHHHH-

pLDDT: mean 86.95, std 9.59, range [55.0, 98.12]